Protein AF-F0Y4H2-F1 (afdb_monomer)

Structure (mmCIF, N/CA/C/O backbone):
data_AF-F0Y4H2-F1
#
_entry.id   AF-F0Y4H2-F1
#
loop_
_atom_site.group_PDB
_atom_site.id
_atom_site.type_symbol
_atom_site.label_atom_id
_atom_site.label_alt_id
_atom_site.label_comp_id
_atom_site.label_asym_id
_atom_site.label_entity_id
_atom_site.label_seq_id
_atom_site.pdbx_PDB_ins_code
_atom_site.Cartn_x
_atom_site.Cartn_y
_atom_site.Cartn_z
_atom_site.occupancy
_atom_site.B_iso_or_equiv
_atom_site.auth_seq_id
_atom_site.auth_comp_id
_atom_site.auth_asym_id
_atom_site.auth_atom_id
_atom_site.pdbx_PDB_model_num
ATOM 1 N N . ALA A 1 1 ? 3.064 -19.480 -5.820 1.00 56.97 1 ALA A N 1
ATOM 2 C CA . ALA A 1 1 ? 4.365 -19.571 -5.130 1.00 56.97 1 ALA A CA 1
ATOM 3 C C . ALA A 1 1 ? 5.073 -18.234 -5.306 1.00 56.97 1 ALA A C 1
ATOM 5 O O . ALA A 1 1 ? 4.870 -17.625 -6.348 1.00 56.97 1 ALA A O 1
ATOM 6 N N . TYR A 1 2 ? 5.813 -17.760 -4.302 1.00 71.56 2 TYR A N 1
ATOM 7 C CA . TYR A 1 2 ? 6.642 -16.555 -4.424 1.00 71.56 2 TYR A CA 1
ATOM 8 C C . TYR A 1 2 ? 7.847 -16.846 -5.327 1.00 71.56 2 TYR A C 1
ATOM 10 O O . TYR A 1 2 ? 8.464 -17.902 -5.181 1.00 71.56 2 TYR A O 1
ATOM 18 N N . GLU A 1 3 ? 8.166 -15.926 -6.237 1.00 74.25 3 GLU A N 1
ATOM 19 C CA . GLU A 1 3 ? 9.307 -16.035 -7.147 1.00 74.25 3 GLU A CA 1
ATOM 20 C C . GLU A 1 3 ? 10.238 -14.828 -6.947 1.00 74.25 3 GLU A C 1
ATOM 22 O O . GLU A 1 3 ? 9.837 -13.694 -7.228 1.00 74.25 3 GLU A O 1
ATOM 27 N N . PRO A 1 4 ? 11.461 -15.029 -6.419 1.00 70.12 4 PRO A N 1
ATOM 28 C CA . PRO A 1 4 ? 12.448 -13.958 -6.366 1.00 70.12 4 PRO A CA 1
ATOM 29 C C . PRO A 1 4 ? 12.821 -13.516 -7.791 1.00 70.12 4 PRO A C 1
ATOM 31 O O . PRO A 1 4 ? 12.775 -14.322 -8.716 1.00 70.12 4 PRO A O 1
ATOM 34 N N . CYS A 1 5 ? 13.200 -12.244 -7.958 1.00 81.19 5 CYS A N 1
ATOM 35 C CA . CYS A 1 5 ? 13.552 -11.638 -9.255 1.00 81.19 5 CYS A CA 1
ATOM 36 C C . CYS A 1 5 ? 12.379 -11.479 -10.244 1.00 81.19 5 CYS A C 1
ATOM 38 O O . CYS A 1 5 ? 12.596 -11.306 -11.440 1.00 81.19 5 CYS A O 1
ATOM 40 N N . ALA A 1 6 ? 11.129 -11.464 -9.763 1.00 81.56 6 ALA A N 1
ATOM 41 C CA . ALA A 1 6 ? 9.957 -11.232 -10.613 1.00 81.56 6 ALA A CA 1
ATOM 42 C C . ALA A 1 6 ? 10.024 -9.919 -11.430 1.00 81.56 6 ALA A C 1
ATOM 44 O O . ALA A 1 6 ? 9.460 -9.830 -12.525 1.00 81.56 6 ALA A O 1
ATOM 45 N N . SER A 1 7 ? 10.742 -8.917 -10.918 1.00 85.12 7 SER A N 1
ATOM 46 C CA . SER A 1 7 ? 11.012 -7.648 -11.594 1.00 85.12 7 SER A CA 1
ATOM 47 C C . SER A 1 7 ? 11.779 -7.813 -12.910 1.00 85.12 7 SER A C 1
ATOM 49 O O . SER A 1 7 ? 11.505 -7.075 -13.859 1.00 85.12 7 SER A O 1
ATOM 51 N N . ASP A 1 8 ? 12.655 -8.817 -13.030 1.00 90.44 8 ASP A N 1
ATOM 52 C CA . ASP A 1 8 ? 13.422 -9.079 -14.254 1.00 90.44 8 ASP A CA 1
ATOM 53 C C . ASP A 1 8 ? 12.500 -9.496 -15.407 1.00 90.44 8 ASP A C 1
ATOM 55 O O . ASP A 1 8 ? 12.653 -9.030 -16.540 1.00 90.44 8 ASP A O 1
ATOM 59 N N . TYR A 1 9 ? 11.485 -10.321 -15.123 1.00 92.25 9 TYR A N 1
ATOM 60 C CA . TYR A 1 9 ? 10.484 -10.701 -16.123 1.00 92.25 9 TYR A CA 1
ATOM 61 C C . TYR A 1 9 ? 9.635 -9.503 -16.550 1.00 92.25 9 TYR A C 1
ATOM 63 O O . TYR A 1 9 ? 9.366 -9.335 -17.743 1.00 92.25 9 TYR A O 1
ATOM 71 N N . GLY A 1 10 ? 9.244 -8.648 -15.596 1.00 91.88 10 GLY A N 1
ATOM 72 C CA . GLY A 1 10 ? 8.534 -7.400 -15.879 1.00 91.88 10 GLY A CA 1
ATOM 73 C C . GLY A 1 10 ? 9.348 -6.479 -16.789 1.00 91.88 10 GLY A C 1
ATOM 74 O O . GLY A 1 10 ? 8.835 -5.994 -17.799 1.00 91.88 10 GLY A O 1
ATOM 75 N N . ALA A 1 11 ? 10.640 -6.321 -16.490 1.00 93.88 11 ALA A N 1
ATOM 76 C CA . ALA A 1 11 ? 11.566 -5.522 -17.282 1.00 93.88 11 ALA A CA 1
ATOM 77 C C . ALA A 1 11 ? 11.753 -6.060 -18.698 1.00 93.88 11 ALA A C 1
ATOM 79 O O . ALA A 1 11 ? 11.693 -5.290 -19.660 1.00 93.88 11 ALA A O 1
ATOM 80 N N . ALA A 1 12 ? 11.954 -7.370 -18.839 1.00 95.19 12 ALA A N 1
ATOM 81 C CA . ALA A 1 12 ? 12.103 -8.008 -20.139 1.00 95.19 12 ALA A CA 1
ATOM 82 C C . ALA A 1 12 ? 10.834 -7.845 -20.990 1.00 95.19 12 ALA A C 1
ATOM 84 O O . ALA A 1 12 ? 10.918 -7.443 -22.151 1.00 95.19 12 ALA A O 1
ATOM 85 N N . TYR A 1 13 ? 9.657 -8.089 -20.405 1.00 96.06 13 TYR A N 1
ATOM 86 C CA . TYR A 1 13 ? 8.376 -7.985 -21.103 1.00 96.06 13 TYR A CA 1
ATOM 87 C C . TYR A 1 13 ? 8.073 -6.550 -21.548 1.00 96.06 13 TYR A C 1
ATOM 89 O O . TYR A 1 13 ? 7.729 -6.316 -22.705 1.00 96.06 13 TYR A O 1
ATOM 97 N N . LEU A 1 14 ? 8.239 -5.569 -20.657 1.00 96.38 14 LEU A N 1
ATOM 98 C CA . LEU A 1 14 ? 7.922 -4.167 -20.950 1.00 96.38 14 LEU A CA 1
ATOM 99 C C . LEU A 1 14 ? 8.929 -3.503 -21.899 1.00 96.38 14 LEU A C 1
ATOM 101 O O . LEU A 1 14 ? 8.606 -2.483 -22.508 1.00 96.38 14 LEU A O 1
ATOM 105 N N . ASN A 1 15 ? 10.117 -4.089 -22.079 1.00 96.38 15 ASN A N 1
ATOM 106 C CA . ASN A 1 15 ? 11.087 -3.646 -23.078 1.00 96.38 15 ASN A CA 1
ATOM 107 C C . ASN A 1 15 ? 10.961 -4.356 -24.440 1.00 96.38 15 ASN A C 1
ATOM 109 O O . ASN A 1 15 ? 11.609 -3.915 -25.395 1.00 96.38 15 ASN A O 1
ATOM 113 N N . ASP A 1 16 ? 10.113 -5.385 -24.581 1.00 96.69 16 ASP A N 1
ATOM 114 C CA . ASP A 1 16 ? 9.857 -6.034 -25.873 1.00 96.69 16 ASP A CA 1
ATOM 115 C C . ASP A 1 16 ? 9.263 -5.017 -26.879 1.00 96.69 16 ASP A C 1
ATOM 117 O O . ASP A 1 16 ? 8.252 -4.367 -26.582 1.00 96.69 16 ASP A O 1
ATOM 121 N N . PRO A 1 17 ? 9.839 -4.858 -28.089 1.00 96.25 17 PRO A N 1
ATOM 122 C CA . PRO A 1 17 ? 9.351 -3.900 -29.082 1.00 96.25 17 PRO A CA 1
ATOM 123 C C . PRO A 1 17 ? 7.877 -4.075 -29.469 1.00 96.25 17 PRO A C 1
ATOM 125 O O . PRO A 1 17 ? 7.193 -3.086 -29.735 1.00 96.25 17 PRO A O 1
ATOM 128 N N . LYS A 1 18 ? 7.368 -5.313 -29.497 1.00 96.81 18 LYS A N 1
ATOM 129 C CA . LYS A 1 18 ? 5.962 -5.612 -29.800 1.00 96.81 18 LYS A CA 1
ATOM 130 C C . LYS A 1 18 ? 5.057 -5.174 -28.660 1.00 96.81 18 LYS A C 1
ATOM 132 O O . LYS A 1 18 ? 4.015 -4.580 -28.926 1.00 96.81 18 LYS A O 1
ATOM 137 N N . VAL A 1 19 ? 5.459 -5.428 -27.413 1.00 97.19 19 VAL A N 1
ATOM 138 C CA . VAL A 1 19 ? 4.715 -4.972 -26.230 1.00 97.19 19 VAL A CA 1
ATOM 139 C C . VAL A 1 19 ? 4.676 -3.450 -26.217 1.00 97.19 19 VAL A C 1
ATOM 141 O O . VAL A 1 19 ? 3.596 -2.872 -26.155 1.00 97.19 19 VAL A O 1
ATOM 144 N N . ARG A 1 20 ? 5.826 -2.793 -26.398 1.00 96.94 20 ARG A N 1
ATOM 145 C CA . ARG A 1 20 ? 5.930 -1.327 -26.452 1.00 96.94 20 ARG A CA 1
ATOM 146 C C . ARG A 1 20 ? 5.056 -0.713 -27.540 1.00 96.94 20 ARG A C 1
ATOM 148 O O . ARG A 1 20 ? 4.358 0.260 -27.271 1.00 96.94 20 ARG A O 1
ATOM 155 N N . ALA A 1 21 ? 5.046 -1.297 -28.738 1.00 96.38 21 ALA A N 1
ATOM 156 C CA . ALA A 1 21 ? 4.164 -0.858 -29.815 1.00 96.38 21 ALA A CA 1
ATOM 157 C C . ALA A 1 21 ? 2.677 -1.030 -29.452 1.00 96.38 21 ALA A C 1
ATOM 159 O O . ALA A 1 21 ? 1.877 -0.131 -29.718 1.00 96.38 21 ALA A O 1
ATOM 160 N N . ALA A 1 22 ? 2.314 -2.146 -28.809 1.00 97.75 22 ALA A N 1
ATOM 161 C CA . ALA A 1 22 ? 0.942 -2.443 -28.400 1.00 97.75 22 ALA A CA 1
ATOM 162 C C . ALA A 1 22 ? 0.409 -1.489 -27.318 1.00 97.75 22 ALA A C 1
ATOM 164 O O . ALA A 1 22 ? -0.776 -1.173 -27.334 1.00 97.75 22 ALA A O 1
ATOM 165 N N . ILE A 1 23 ? 1.272 -1.000 -26.419 1.00 97.25 23 ILE A N 1
ATOM 166 C CA . ILE A 1 23 ? 0.921 0.011 -25.402 1.00 97.25 23 ILE A CA 1
ATOM 167 C C . ILE A 1 23 ? 1.307 1.443 -25.810 1.00 97.25 23 ILE A C 1
ATOM 169 O O . ILE A 1 23 ? 1.317 2.346 -24.977 1.00 97.25 23 ILE A O 1
ATOM 173 N N . HIS A 1 24 ? 1.620 1.658 -27.093 1.00 97.12 24 HIS A N 1
ATOM 174 C CA . HIS A 1 24 ? 1.892 2.968 -27.697 1.00 97.12 24 HIS A CA 1
ATOM 175 C C . HIS A 1 24 ? 3.063 3.749 -27.065 1.00 97.12 24 HIS A C 1
ATOM 177 O O . HIS A 1 24 ? 3.076 4.981 -27.058 1.00 97.12 24 HIS A O 1
ATOM 183 N N . VAL A 1 25 ? 4.075 3.041 -26.558 1.00 97.25 25 VAL A N 1
ATOM 184 C CA . VAL A 1 25 ? 5.293 3.639 -25.996 1.00 97.25 25 VAL A CA 1
ATOM 185 C C . VAL A 1 25 ? 6.279 3.985 -27.114 1.00 97.25 25 VAL A C 1
ATOM 187 O O . VAL A 1 25 ? 6.555 3.176 -27.999 1.00 97.25 25 VAL A O 1
ATOM 190 N N . SER A 1 26 ? 6.858 5.188 -27.046 1.00 94.12 26 SER A N 1
ATOM 191 C CA . SER A 1 26 ? 7.899 5.652 -27.975 1.00 94.12 26 SER A CA 1
ATOM 192 C C . SER A 1 26 ? 9.071 4.673 -28.064 1.00 94.12 26 SER A C 1
ATOM 194 O O . SER A 1 26 ? 9.530 4.161 -27.041 1.00 94.12 26 SER A O 1
ATOM 196 N N . SER A 1 27 ? 9.624 4.475 -29.267 1.00 89.75 27 SER A N 1
ATOM 197 C CA . SER A 1 27 ? 10.807 3.632 -29.511 1.00 89.75 27 SER A CA 1
ATOM 198 C C . SER A 1 27 ? 12.071 4.116 -28.786 1.00 89.75 27 SER A C 1
ATOM 200 O O . SER A 1 27 ? 12.984 3.325 -28.561 1.00 89.75 27 SER A O 1
ATOM 202 N N . ASN A 1 28 ? 12.105 5.377 -28.348 1.00 92.75 28 ASN A N 1
ATOM 203 C CA . ASN A 1 28 ? 13.265 5.977 -27.680 1.00 92.75 28 ASN A CA 1
ATOM 204 C C . ASN A 1 28 ? 13.231 5.860 -26.146 1.00 92.75 28 ASN A C 1
ATOM 206 O O . ASN A 1 28 ? 14.150 6.333 -25.485 1.00 92.75 28 ASN A O 1
ATOM 210 N N . ALA A 1 29 ? 12.180 5.273 -25.570 1.00 92.56 29 ALA A N 1
ATOM 211 C CA . ALA A 1 29 ? 12.085 5.043 -24.131 1.00 92.56 29 ALA A CA 1
ATOM 212 C C . ALA A 1 29 ? 12.672 3.677 -23.741 1.00 92.56 29 ALA A C 1
ATOM 214 O O . ALA A 1 29 ? 12.476 2.694 -24.448 1.00 92.56 29 ALA A O 1
ATOM 215 N N . THR A 1 30 ? 13.330 3.592 -22.591 1.00 93.75 30 THR A N 1
ATOM 216 C CA . THR A 1 30 ? 13.704 2.312 -21.976 1.00 93.75 30 THR A CA 1
ATOM 217 C C . THR A 1 30 ? 12.948 2.194 -20.668 1.00 93.75 30 THR A C 1
ATOM 219 O O . THR A 1 30 ? 12.938 3.140 -19.881 1.00 93.75 30 THR A O 1
ATOM 222 N N . TRP A 1 31 ? 12.285 1.062 -20.454 1.00 95.19 31 TRP A N 1
ATOM 223 C CA . TRP A 1 31 ? 11.560 0.821 -19.216 1.00 95.19 31 TRP A CA 1
ATOM 224 C C . TRP A 1 31 ? 12.509 0.292 -18.138 1.00 95.19 31 TRP A C 1
ATOM 226 O O . TRP A 1 31 ? 13.326 -0.592 -18.405 1.00 95.19 31 TRP A O 1
ATOM 236 N N . GLY A 1 32 ? 12.361 0.811 -16.922 1.00 93.38 32 GLY A N 1
ATOM 237 C CA . GLY A 1 32 ? 12.933 0.272 -15.692 1.00 93.38 32 GLY A CA 1
ATOM 238 C C . GLY A 1 32 ? 11.906 0.405 -14.568 1.00 93.38 32 GLY A C 1
ATOM 239 O O . GLY A 1 32 ? 11.056 1.294 -14.623 1.00 93.38 32 GLY A O 1
ATOM 240 N N . GLU A 1 33 ? 11.973 -0.480 -13.573 1.00 91.75 33 GLU A N 1
ATOM 241 C CA . GLU A 1 33 ? 11.020 -0.497 -12.452 1.00 91.75 33 GLU A CA 1
ATOM 242 C C . GLU A 1 33 ? 11.117 0.777 -11.602 1.00 91.75 33 GLU A C 1
ATOM 244 O O . GLU A 1 33 ? 10.105 1.384 -11.259 1.00 91.75 33 GLU A O 1
ATOM 249 N N . CYS A 1 34 ? 12.349 1.224 -11.349 1.00 93.75 34 CYS A N 1
ATOM 250 C CA . CYS A 1 34 ? 12.678 2.442 -10.617 1.00 93.75 34 CYS A CA 1
ATOM 251 C C . CYS A 1 34 ? 13.699 3.280 -11.403 1.00 93.75 34 CYS A C 1
ATOM 253 O O . CYS A 1 34 ? 14.431 2.764 -12.248 1.00 93.75 34 CYS A O 1
ATOM 255 N N . SER A 1 35 ? 13.765 4.584 -11.114 1.00 95.19 35 SER A N 1
ATOM 256 C CA . SER A 1 35 ? 14.752 5.500 -11.699 1.00 95.19 35 SER A CA 1
ATOM 257 C C . SER A 1 35 ? 15.661 6.081 -10.621 1.00 95.19 35 SER A C 1
ATOM 259 O O . SER A 1 35 ? 15.266 6.985 -9.881 1.00 95.19 35 SER A O 1
ATOM 261 N N . ASP A 1 36 ? 16.906 5.607 -10.576 1.00 94.62 36 ASP A N 1
ATOM 262 C CA . ASP A 1 36 ? 17.914 6.091 -9.624 1.00 94.62 36 ASP A CA 1
ATOM 263 C C . ASP A 1 36 ? 18.217 7.577 -9.818 1.00 94.62 36 ASP A C 1
ATOM 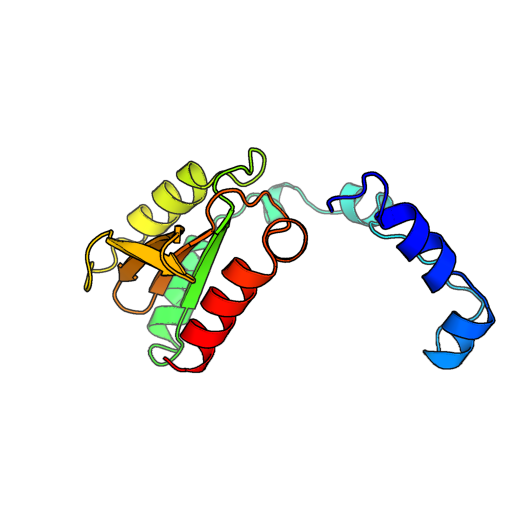265 O O . ASP A 1 36 ? 18.427 8.303 -8.851 1.00 94.62 36 ASP A O 1
ATOM 269 N N . ALA A 1 37 ? 18.180 8.062 -11.064 1.00 96.06 37 ALA A N 1
ATOM 270 C CA . ALA A 1 37 ? 18.383 9.475 -11.369 1.00 96.06 37 ALA A CA 1
ATOM 271 C C . ALA A 1 37 ? 17.285 10.354 -10.751 1.00 96.06 37 ALA A C 1
ATOM 273 O O . ALA A 1 37 ? 17.581 11.418 -10.209 1.00 96.06 37 ALA A O 1
ATOM 274 N N . VAL A 1 38 ? 16.026 9.901 -10.796 1.00 96.06 38 VAL A N 1
ATOM 275 C CA . VAL A 1 38 ? 14.909 10.602 -10.144 1.00 96.06 38 VAL A CA 1
ATOM 276 C C . VAL A 1 38 ? 15.063 10.535 -8.627 1.00 96.06 38 VAL A C 1
ATOM 278 O O . VAL A 1 38 ? 14.941 11.564 -7.968 1.00 96.06 38 VAL A O 1
ATOM 281 N N . SER A 1 39 ? 15.393 9.361 -8.077 1.00 94.38 39 SER A N 1
ATOM 282 C CA . SER A 1 39 ? 15.604 9.196 -6.634 1.00 94.38 39 SER A CA 1
ATOM 283 C C . SER A 1 39 ? 16.735 10.086 -6.109 1.00 94.38 39 SER A C 1
ATOM 285 O O . SER A 1 39 ? 16.586 10.708 -5.062 1.00 94.38 39 SER A O 1
ATOM 287 N N . ALA A 1 40 ? 17.852 10.177 -6.833 1.00 95.38 40 ALA A N 1
ATOM 288 C CA . ALA A 1 40 ? 19.003 10.994 -6.456 1.00 95.38 40 ALA A CA 1
ATOM 289 C C . ALA A 1 40 ? 18.740 12.501 -6.600 1.00 95.38 40 ALA A C 1
ATOM 291 O O . ALA A 1 40 ? 19.343 13.303 -5.888 1.00 95.38 40 ALA A O 1
ATOM 292 N N . ALA A 1 41 ? 17.848 12.894 -7.513 1.00 96.94 41 ALA A N 1
ATOM 293 C CA . ALA A 1 41 ? 17.458 14.286 -7.703 1.00 96.94 41 ALA A CA 1
ATOM 294 C C . ALA A 1 41 ? 16.386 14.759 -6.704 1.00 96.94 41 ALA A C 1
ATOM 296 O O . ALA A 1 41 ? 16.173 15.967 -6.571 1.00 96.94 41 ALA A O 1
ATOM 297 N N . TYR A 1 42 ? 15.694 13.843 -6.016 1.00 96.25 42 TYR A N 1
ATOM 298 C CA . TYR A 1 42 ? 14.609 14.197 -5.105 1.00 96.25 42 TYR A CA 1
ATOM 299 C C . TYR A 1 42 ? 15.137 14.840 -3.815 1.00 96.25 42 TYR A C 1
ATOM 301 O O . TYR A 1 42 ? 16.081 14.358 -3.188 1.00 96.25 42 TYR A O 1
ATOM 309 N N . ASN A 1 43 ? 14.503 15.930 -3.374 1.00 96.56 43 ASN A N 1
ATOM 310 C CA . ASN A 1 43 ? 14.902 16.609 -2.146 1.00 96.56 43 ASN A CA 1
ATOM 311 C C . ASN A 1 43 ? 14.422 15.830 -0.913 1.00 96.56 43 ASN A C 1
ATOM 313 O O . ASN A 1 43 ? 13.232 15.808 -0.594 1.00 96.56 43 ASN A O 1
ATOM 317 N N . PHE A 1 44 ? 15.365 15.253 -0.170 1.00 92.12 44 PHE A N 1
ATOM 318 C CA . PHE A 1 44 ? 15.059 14.488 1.036 1.00 92.12 44 PHE A CA 1
ATOM 319 C C . PHE A 1 44 ? 14.349 15.310 2.126 1.00 92.12 44 PHE A C 1
ATOM 321 O O . PHE A 1 44 ? 13.533 14.770 2.866 1.00 92.12 44 PHE A O 1
ATOM 328 N N . THR A 1 45 ? 14.595 16.622 2.218 1.00 94.81 45 THR A N 1
ATOM 329 C CA . THR A 1 45 ? 13.884 17.488 3.174 1.00 94.81 45 THR A CA 1
ATOM 330 C C . THR A 1 45 ? 12.391 17.572 2.871 1.00 94.81 45 THR A C 1
ATOM 332 O O . THR A 1 45 ? 11.601 17.739 3.795 1.00 94.81 45 THR A O 1
ATOM 335 N N . ASP A 1 46 ? 11.996 17.456 1.602 1.00 93.38 46 ASP A N 1
ATOM 336 C CA . ASP A 1 46 ? 10.585 17.384 1.228 1.00 93.38 46 ASP A CA 1
ATOM 337 C C . ASP A 1 46 ? 10.005 15.997 1.535 1.00 93.38 46 ASP A C 1
ATOM 339 O O . ASP A 1 46 ? 8.959 15.899 2.169 1.00 93.38 46 ASP A O 1
ATOM 343 N N . ALA A 1 47 ? 10.739 14.927 1.203 1.00 89.31 47 ALA A N 1
ATOM 344 C CA . ALA A 1 47 ? 10.337 13.548 1.503 1.00 89.31 47 ALA A CA 1
ATOM 345 C C . ALA A 1 47 ? 10.164 13.271 3.010 1.00 89.31 47 ALA A C 1
ATOM 347 O O . ALA A 1 47 ? 9.344 12.445 3.400 1.00 89.31 47 ALA A O 1
ATOM 348 N N . ALA A 1 48 ? 10.921 13.965 3.862 1.00 92.00 48 ALA A N 1
ATOM 349 C CA . ALA A 1 48 ? 10.857 13.821 5.314 1.00 92.00 48 ALA A CA 1
ATOM 350 C C . ALA A 1 48 ? 9.707 14.609 5.973 1.00 92.00 48 ALA A C 1
ATOM 352 O O . ALA A 1 48 ? 9.567 14.573 7.200 1.00 92.00 48 ALA A O 1
ATOM 353 N N . ARG A 1 49 ? 8.898 15.357 5.208 1.00 95.12 49 ARG A N 1
ATOM 354 C CA . ARG A 1 49 ? 7.781 16.123 5.776 1.00 95.12 49 ARG A CA 1
ATOM 355 C C . ARG A 1 49 ? 6.676 15.185 6.272 1.00 95.12 49 ARG A C 1
ATOM 357 O O . ARG A 1 49 ? 6.326 14.227 5.586 1.00 95.12 49 ARG A O 1
ATOM 364 N N . PRO A 1 50 ? 6.085 15.459 7.447 1.00 93.12 50 PRO A N 1
ATOM 365 C CA . PRO A 1 50 ? 5.005 14.636 7.963 1.00 93.12 50 PRO A CA 1
ATOM 366 C C . PRO A 1 50 ? 3.742 14.820 7.120 1.00 93.12 50 PRO A C 1
ATOM 368 O O . PRO A 1 50 ? 3.376 15.939 6.768 1.00 93.12 50 PRO A O 1
ATOM 371 N N . MET A 1 51 ? 3.019 13.727 6.888 1.00 93.94 51 MET A N 1
ATOM 372 C CA . MET A 1 51 ? 1.724 13.775 6.202 1.00 93.94 51 MET A CA 1
ATOM 373 C C . MET A 1 51 ? 0.570 14.205 7.116 1.00 93.94 51 MET A C 1
ATOM 375 O O . MET A 1 51 ? -0.505 14.506 6.612 1.00 93.94 51 MET A O 1
ATOM 379 N N . MET A 1 52 ? 0.778 14.288 8.436 1.00 94.44 52 MET A N 1
ATOM 380 C CA . MET A 1 52 ? -0.260 14.665 9.414 1.00 94.44 52 MET A CA 1
ATOM 381 C C . MET A 1 52 ? -1.074 15.904 9.011 1.00 94.44 52 MET A C 1
ATOM 383 O O . MET A 1 52 ? -2.296 15.788 8.951 1.00 94.44 52 MET A O 1
ATOM 387 N N . PRO A 1 53 ? -0.453 17.038 8.616 1.00 95.12 53 PRO A N 1
ATOM 388 C CA . PRO A 1 53 ? -1.217 18.232 8.255 1.00 95.12 53 PRO A CA 1
ATOM 389 C C . PRO A 1 53 ? -2.103 18.033 7.016 1.00 95.12 53 PRO A C 1
ATOM 391 O O . PRO A 1 53 ? -3.144 18.669 6.889 1.00 95.12 53 PRO A O 1
ATOM 394 N N . VAL A 1 54 ? -1.710 17.139 6.102 1.00 95.38 54 VAL A N 1
ATOM 395 C CA . VAL A 1 54 ? -2.502 16.805 4.908 1.00 95.38 54 VAL A CA 1
ATOM 396 C C . VAL A 1 54 ? -3.731 15.985 5.294 1.00 95.38 54 VAL A C 1
ATOM 398 O O . VAL A 1 54 ? -4.813 16.217 4.763 1.00 95.38 54 VAL A O 1
ATOM 401 N N . TYR A 1 55 ? -3.591 15.050 6.237 1.00 96.00 55 TYR A N 1
ATOM 402 C CA . TYR A 1 55 ? -4.732 14.293 6.757 1.00 96.00 55 TYR A CA 1
ATOM 403 C C . TYR A 1 55 ? -5.721 15.224 7.469 1.00 96.00 55 TYR A C 1
ATOM 405 O O . TYR A 1 55 ? -6.917 15.144 7.193 1.00 96.00 55 TYR A O 1
ATOM 413 N N . ASP A 1 56 ? -5.234 16.165 8.285 1.00 94.50 56 ASP A N 1
ATOM 414 C CA . ASP A 1 56 ? -6.076 17.187 8.924 1.00 94.50 56 ASP A CA 1
ATOM 415 C C . ASP A 1 56 ? -6.849 18.021 7.889 1.00 94.50 56 ASP A C 1
ATOM 417 O O . ASP A 1 56 ? -8.050 18.262 8.045 1.00 94.50 56 ASP A O 1
ATOM 421 N N . GLU A 1 57 ? -6.196 18.411 6.789 1.00 96.31 57 GLU A N 1
ATOM 422 C CA . GLU A 1 57 ? -6.850 19.130 5.694 1.00 96.31 57 GLU A CA 1
ATOM 423 C C . GLU A 1 57 ? -7.934 18.283 5.008 1.00 96.31 57 GLU A C 1
ATOM 425 O O . GLU A 1 57 ? -9.034 18.784 4.752 1.00 96.31 57 GLU A O 1
ATOM 430 N N . ILE A 1 58 ? -7.660 17.002 4.733 1.00 96.06 58 ILE A N 1
ATOM 431 C CA . ILE A 1 58 ? -8.641 16.076 4.147 1.00 96.06 58 ILE A CA 1
ATOM 432 C C . ILE A 1 58 ? -9.871 15.979 5.049 1.00 96.06 58 ILE A C 1
ATOM 434 O O . ILE A 1 58 ? -10.996 16.097 4.564 1.00 96.06 58 ILE A O 1
ATOM 438 N N . TYR A 1 59 ? -9.677 15.827 6.358 1.00 95.19 59 TYR A N 1
ATOM 439 C CA . TYR A 1 59 ? -10.782 15.720 7.305 1.00 95.19 59 TYR A CA 1
ATOM 440 C C . TYR A 1 59 ? -11.596 17.012 7.407 1.00 95.19 59 TYR A C 1
ATOM 442 O O . TYR A 1 59 ? -12.824 16.957 7.453 1.00 95.19 59 TYR A O 1
ATOM 450 N N . ALA A 1 60 ? -10.938 18.173 7.373 1.00 95.88 60 ALA A N 1
ATOM 451 C CA . ALA A 1 60 ? -11.615 19.465 7.422 1.00 95.88 60 ALA A CA 1
ATOM 452 C C . ALA A 1 60 ? -12.407 19.774 6.140 1.00 95.88 60 ALA A C 1
ATOM 454 O O . ALA A 1 60 ? -13.494 20.350 6.200 1.00 95.88 60 ALA A O 1
ATOM 455 N N . ARG A 1 61 ? -11.865 19.425 4.966 1.00 97.75 61 ARG A N 1
ATOM 456 C CA . ARG A 1 61 ? -12.422 19.837 3.664 1.00 97.75 61 ARG A CA 1
ATOM 457 C C . ARG A 1 61 ? -13.302 18.782 3.008 1.00 97.75 61 ARG A C 1
ATOM 459 O O . ARG A 1 61 ? -14.171 19.128 2.209 1.00 97.75 61 ARG A O 1
ATOM 466 N N . ALA A 1 62 ? -13.077 17.512 3.316 1.00 96.06 62 ALA A N 1
ATOM 467 C CA . ALA A 1 62 ? -13.753 16.386 2.692 1.00 96.06 62 ALA A CA 1
ATOM 468 C C . ALA A 1 62 ? -14.119 15.301 3.726 1.00 96.06 62 ALA A C 1
ATOM 470 O O . ALA A 1 62 ? -13.740 14.141 3.562 1.00 96.06 62 ALA A O 1
ATOM 471 N N . PRO A 1 63 ? -14.923 15.633 4.758 1.00 93.44 63 PRO A N 1
ATOM 472 C CA . PRO A 1 63 ? -15.274 14.703 5.842 1.00 93.44 63 PRO A CA 1
ATOM 473 C C . PRO A 1 63 ? -16.068 13.467 5.382 1.00 93.44 63 PRO A C 1
ATOM 475 O O . PRO A 1 63 ? -16.254 12.527 6.145 1.00 93.44 63 PRO A O 1
ATOM 478 N N . HIS A 1 64 ? -16.554 13.462 4.138 1.00 93.00 64 HIS A N 1
ATOM 479 C CA . HIS A 1 64 ? -17.257 12.339 3.519 1.00 93.00 64 HIS A CA 1
ATOM 480 C C . HIS A 1 64 ? -16.314 11.299 2.890 1.00 93.00 64 HIS A C 1
ATOM 482 O O . HIS A 1 64 ? -16.774 10.225 2.498 1.00 93.00 64 HIS A O 1
ATOM 488 N N . LEU A 1 65 ? -15.019 11.607 2.742 1.00 94.94 65 LEU A N 1
ATOM 489 C CA . LEU A 1 65 ? -14.048 10.655 2.217 1.00 94.94 65 LEU A CA 1
ATOM 490 C C . LEU A 1 65 ? -13.722 9.595 3.263 1.00 94.94 65 LEU A C 1
ATOM 492 O O . LEU A 1 65 ? -13.499 9.889 4.435 1.00 94.94 65 LEU A O 1
ATOM 496 N N . LYS A 1 66 ? -13.657 8.349 2.801 1.00 93.81 66 LYS A N 1
ATOM 497 C CA . LYS A 1 66 ? -13.234 7.206 3.605 1.00 93.81 66 LYS A CA 1
ATOM 498 C C . LYS A 1 66 ? -11.755 6.980 3.357 1.00 93.81 66 LYS A C 1
ATOM 500 O O . LYS A 1 66 ? -11.342 6.843 2.206 1.00 93.81 66 LYS A O 1
ATOM 505 N N . VAL A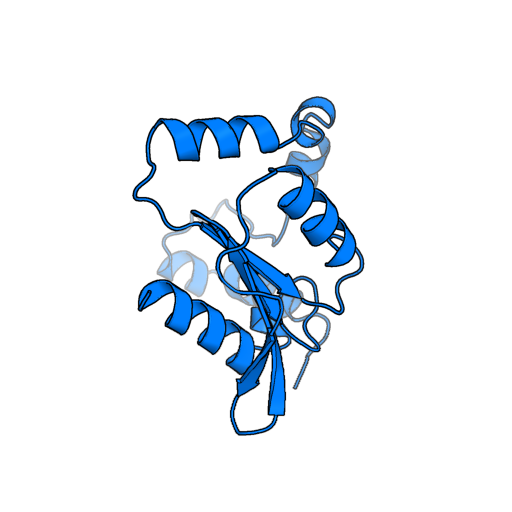 1 67 ? -10.973 6.923 4.428 1.00 96.94 67 VAL A N 1
ATOM 506 C CA . VAL A 1 67 ? -9.539 6.652 4.351 1.00 96.94 67 VAL A CA 1
ATOM 507 C C . VAL A 1 67 ? -9.271 5.221 4.796 1.00 96.94 67 VAL A C 1
ATOM 509 O O . VAL A 1 67 ? -9.673 4.819 5.886 1.00 96.94 67 VAL A O 1
ATOM 512 N N . LEU A 1 68 ? -8.576 4.457 3.957 1.00 98.06 68 LEU A N 1
ATOM 513 C CA . LEU A 1 68 ? -8.005 3.167 4.321 1.00 98.06 68 LEU A CA 1
ATOM 514 C C . LEU A 1 68 ? -6.491 3.315 4.410 1.00 98.06 68 LEU A C 1
ATOM 516 O O . LEU A 1 68 ? -5.848 3.732 3.448 1.00 98.06 68 LEU A O 1
ATOM 520 N N . VAL A 1 69 ? -5.930 2.898 5.537 1.00 98.25 69 VAL A N 1
ATOM 521 C CA . VAL A 1 69 ? -4.507 2.590 5.654 1.00 98.25 69 VAL A CA 1
ATOM 522 C C . VAL A 1 69 ? -4.392 1.083 5.833 1.00 98.25 69 VAL A C 1
ATOM 524 O O . VAL A 1 69 ? -5.091 0.513 6.665 1.00 98.25 69 VAL A O 1
ATOM 527 N N . TYR A 1 70 ? -3.516 0.425 5.079 1.00 98.38 70 TYR A N 1
ATOM 528 C CA . TYR A 1 70 ? -3.216 -0.986 5.303 1.00 98.38 70 TYR A CA 1
ATOM 529 C C . TYR A 1 70 ? -1.710 -1.230 5.378 1.00 98.38 70 TYR A C 1
ATOM 531 O O . TYR A 1 70 ? -0.925 -0.468 4.814 1.00 98.38 70 TYR A O 1
ATOM 539 N N . SER A 1 71 ? -1.304 -2.270 6.103 1.00 98.62 71 SER A N 1
ATOM 540 C CA . SER A 1 71 ? 0.106 -2.621 6.300 1.00 98.62 71 SER A CA 1
ATOM 541 C C . SER A 1 71 ? 0.287 -4.137 6.309 1.00 98.62 71 SER A C 1
ATOM 543 O O . SER A 1 71 ? -0.440 -4.848 7.000 1.00 98.62 71 SER A O 1
ATOM 545 N N . GLY A 1 72 ? 1.253 -4.635 5.537 1.00 98.50 72 GLY A N 1
ATOM 546 C CA . GLY A 1 72 ? 1.724 -6.009 5.679 1.00 98.50 72 GLY A CA 1
ATOM 547 C C . GLY A 1 72 ? 2.553 -6.138 6.952 1.00 98.50 72 GLY A C 1
ATOM 548 O O . GLY A 1 72 ? 3.477 -5.350 7.156 1.00 98.50 72 GLY A O 1
ATOM 549 N N . ASP A 1 73 ? 2.205 -7.090 7.818 1.00 97.69 73 ASP A N 1
ATOM 550 C CA . ASP A 1 73 ? 2.816 -7.215 9.149 1.00 97.69 73 ASP A CA 1
ATOM 551 C C . ASP A 1 73 ? 4.220 -7.840 9.164 1.00 97.69 73 ASP A C 1
ATOM 553 O O . ASP A 1 73 ? 4.892 -7.778 10.193 1.00 97.69 73 ASP A O 1
ATOM 557 N N . ASP A 1 74 ? 4.704 -8.310 8.010 1.00 97.25 74 ASP A N 1
ATOM 558 C CA . ASP A 1 74 ? 6.065 -8.815 7.792 1.00 97.25 74 ASP A CA 1
ATOM 559 C C . ASP A 1 74 ? 6.957 -7.823 6.998 1.00 97.25 74 ASP A C 1
ATOM 561 O O . ASP A 1 74 ? 8.008 -8.199 6.473 1.00 97.25 74 ASP A O 1
ATOM 565 N N . ASP A 1 75 ? 6.573 -6.543 6.881 1.00 97.81 75 ASP A N 1
ATOM 566 C CA . ASP A 1 75 ? 7.431 -5.488 6.312 1.00 97.81 75 ASP A CA 1
ATOM 567 C C . ASP A 1 75 ? 8.343 -4.842 7.371 1.00 97.81 75 ASP A C 1
ATOM 569 O O . ASP A 1 75 ? 7.891 -4.416 8.434 1.00 97.81 75 ASP A O 1
ATOM 573 N N . SER A 1 76 ? 9.633 -4.697 7.060 1.00 96.12 76 SER A N 1
ATOM 574 C CA . SER A 1 76 ? 10.611 -4.013 7.914 1.00 96.12 76 SER A CA 1
ATOM 575 C C . SER A 1 76 ? 10.943 -2.585 7.468 1.00 96.12 76 SER A C 1
ATOM 577 O O . SER A 1 76 ? 11.467 -1.819 8.277 1.00 96.12 76 SER A O 1
ATOM 579 N N . ILE A 1 77 ? 10.630 -2.199 6.223 1.00 95.69 77 ILE A N 1
ATOM 580 C CA . ILE A 1 77 ? 10.925 -0.860 5.685 1.00 95.69 77 ILE A CA 1
ATOM 581 C C . ILE A 1 77 ? 9.857 0.133 6.151 1.00 95.69 77 ILE A C 1
ATOM 583 O O . ILE A 1 77 ? 10.175 1.149 6.771 1.00 95.69 77 ILE A O 1
ATOM 587 N N . CYS A 1 78 ? 8.584 -0.182 5.908 1.00 95.44 78 CYS A N 1
ATOM 588 C CA . CYS A 1 78 ? 7.430 0.587 6.368 1.00 95.44 78 CYS A CA 1
ATOM 589 C C . CYS A 1 78 ? 6.627 -0.235 7.382 1.00 95.44 78 CYS A C 1
ATOM 591 O O . CYS A 1 78 ? 5.435 -0.490 7.211 1.00 95.44 78 CYS A O 1
ATOM 593 N N . ALA A 1 79 ? 7.313 -0.655 8.447 1.00 97.44 79 ALA A N 1
ATOM 594 C CA . ALA A 1 79 ? 6.776 -1.585 9.428 1.00 97.44 79 ALA A CA 1
ATOM 595 C C . ALA A 1 79 ? 5.456 -1.120 10.058 1.00 97.44 79 ALA A C 1
ATOM 597 O O . ALA A 1 79 ? 5.294 0.050 10.425 1.00 97.44 79 ALA A O 1
ATOM 598 N N . THR A 1 80 ? 4.556 -2.077 10.300 1.00 97.81 80 THR A N 1
ATOM 599 C CA . THR A 1 80 ? 3.227 -1.871 10.902 1.00 97.81 80 THR A CA 1
ATOM 600 C C . THR A 1 80 ? 3.263 -1.038 12.178 1.00 97.81 80 THR A C 1
ATOM 602 O O . THR A 1 80 ? 2.413 -0.172 12.372 1.00 97.81 80 THR A O 1
ATOM 605 N N . MET A 1 81 ? 4.277 -1.227 13.027 1.00 97.12 81 MET A N 1
ATOM 606 C CA . MET A 1 81 ? 4.435 -0.444 14.257 1.00 97.12 81 MET A CA 1
ATOM 607 C C . MET A 1 81 ? 4.581 1.062 13.979 1.00 97.12 81 MET A C 1
ATOM 609 O O . MET A 1 81 ? 4.066 1.883 14.739 1.00 97.12 81 MET A O 1
ATOM 613 N N . GLY A 1 82 ? 5.284 1.439 12.907 1.00 96.69 82 GLY A N 1
ATOM 614 C CA . GLY A 1 82 ? 5.429 2.832 12.488 1.00 96.69 82 GLY A CA 1
ATOM 615 C C . GLY A 1 82 ? 4.089 3.421 12.057 1.00 96.69 82 GLY A C 1
ATOM 616 O O . GLY A 1 82 ? 3.699 4.480 12.551 1.00 96.69 82 GLY A O 1
ATOM 617 N N . SER A 1 83 ? 3.349 2.688 11.220 1.00 96.75 83 SER A N 1
ATOM 618 C CA . SER A 1 83 ? 1.997 3.065 10.798 1.00 96.75 83 SER A CA 1
ATOM 619 C C . SER A 1 83 ? 1.047 3.201 11.987 1.00 96.75 83 SER A C 1
ATOM 621 O O . SER A 1 83 ? 0.343 4.198 12.081 1.00 96.75 83 SER A O 1
ATOM 623 N N . GLN A 1 84 ? 1.073 2.269 12.943 1.00 96.75 84 GLN A N 1
ATOM 624 C CA . GLN A 1 84 ? 0.256 2.351 14.157 1.00 96.75 84 GLN A CA 1
ATOM 625 C C . GLN A 1 84 ? 0.595 3.596 14.984 1.00 96.75 84 GLN A C 1
ATOM 627 O O . GLN A 1 84 ? -0.297 4.363 15.333 1.00 96.75 84 GLN A O 1
ATOM 632 N N . LYS A 1 85 ? 1.879 3.866 15.257 1.00 96.31 85 LYS A N 1
ATOM 633 C CA . LYS A 1 85 ? 2.275 5.080 15.996 1.00 96.31 85 LYS A CA 1
ATOM 634 C C . LYS A 1 85 ? 1.776 6.351 15.314 1.00 96.31 85 LYS A C 1
ATOM 636 O O . LYS A 1 85 ? 1.267 7.247 15.984 1.00 96.31 85 LYS A O 1
ATOM 641 N N . TRP A 1 86 ? 1.907 6.412 13.993 1.00 95.94 86 TRP A N 1
ATOM 642 C CA . TRP A 1 86 ? 1.434 7.531 13.190 1.00 95.94 86 TRP A CA 1
ATOM 643 C C . TRP A 1 86 ? -0.094 7.686 13.260 1.00 95.94 86 TRP A C 1
ATOM 645 O O . TRP A 1 86 ? -0.576 8.761 13.610 1.00 95.94 86 TRP A O 1
ATOM 655 N N . ILE A 1 87 ? -0.858 6.618 13.025 1.00 97.00 87 ILE A N 1
ATOM 656 C CA . ILE A 1 87 ? -2.328 6.658 13.023 1.00 97.00 87 ILE A CA 1
ATOM 657 C C . ILE A 1 87 ? -2.872 7.067 14.394 1.00 97.00 87 ILE A C 1
ATOM 659 O O . ILE A 1 87 ? -3.718 7.953 14.474 1.00 97.00 87 ILE A O 1
ATOM 663 N N . TRP A 1 88 ? -2.350 6.498 15.485 1.00 95.19 88 TRP A N 1
ATOM 664 C CA . TRP A 1 88 ? -2.783 6.874 16.836 1.00 95.19 88 TRP A CA 1
ATOM 665 C C . TRP A 1 88 ? -2.439 8.326 17.179 1.00 95.19 88 TRP A C 1
ATOM 667 O O . TRP A 1 88 ? -3.164 8.966 17.939 1.00 95.19 88 TRP A O 1
ATOM 677 N N . SER A 1 89 ? -1.371 8.879 16.595 1.00 95.12 89 SER A N 1
ATOM 678 C CA . SER A 1 89 ? -1.016 10.289 16.784 1.00 95.12 89 SER A CA 1
ATOM 679 C C . SER A 1 89 ? -1.987 11.269 16.115 1.00 95.12 89 SER A C 1
ATOM 681 O O . SER A 1 89 ? -1.955 12.450 16.447 1.00 95.12 89 SER A O 1
ATOM 683 N N . LEU A 1 90 ? -2.880 10.799 15.228 1.00 94.69 90 LEU A N 1
ATOM 684 C CA . LEU A 1 90 ? -3.942 11.631 14.638 1.00 94.69 90 LEU A CA 1
ATOM 685 C C . LEU A 1 90 ? -5.028 11.996 15.662 1.00 94.69 90 LEU A C 1
ATOM 687 O O . LEU A 1 90 ? -5.834 12.881 15.395 1.00 94.69 90 LEU A O 1
ATOM 691 N N . GLY A 1 91 ? -5.091 11.302 16.806 1.00 94.25 91 GLY A N 1
ATOM 692 C CA . GLY A 1 91 ? -6.043 11.609 17.878 1.00 94.25 91 GLY A CA 1
ATOM 693 C C . GLY A 1 91 ? -7.516 11.416 17.499 1.00 94.25 91 GLY A C 1
ATOM 694 O O . GLY A 1 91 ? -8.385 12.005 18.138 1.00 94.25 91 GLY A O 1
ATOM 695 N N . ARG A 1 92 ? -7.807 10.621 16.460 1.00 94.94 92 ARG A N 1
ATOM 696 C CA . ARG A 1 92 ? -9.179 10.303 16.036 1.00 94.94 92 ARG A CA 1
ATOM 697 C C . ARG A 1 92 ? -9.841 9.342 17.021 1.00 94.94 92 ARG A C 1
ATOM 699 O O . ARG A 1 92 ? -9.179 8.478 17.594 1.00 94.94 92 ARG A O 1
ATOM 706 N N . GLU A 1 93 ? -11.153 9.480 17.187 1.00 96.75 93 GLU A N 1
ATOM 707 C CA . GLU A 1 93 ? -11.950 8.584 18.027 1.00 96.75 93 GLU A CA 1
ATOM 708 C C . GLU A 1 93 ? -11.926 7.155 17.470 1.00 96.75 93 GLU A C 1
ATOM 710 O O . GLU A 1 93 ? -12.102 6.961 16.267 1.00 96.75 93 GLU A O 1
ATOM 715 N N . VAL A 1 94 ? -11.713 6.165 18.342 1.00 98.06 94 VAL A N 1
ATOM 716 C CA . VAL A 1 94 ? -11.841 4.740 18.006 1.00 98.06 94 VAL A CA 1
ATOM 717 C C . VAL A 1 94 ? -13.321 4.374 18.057 1.00 98.06 94 VAL A C 1
ATOM 719 O O . VAL A 1 94 ? -13.945 4.487 19.108 1.00 98.06 94 VAL A O 1
ATOM 722 N N . LEU A 1 95 ? -13.867 3.934 16.927 1.00 97.75 95 LEU A N 1
ATOM 723 C CA . LEU A 1 95 ? -15.262 3.517 16.788 1.00 97.75 95 LEU A CA 1
ATOM 724 C C . LEU A 1 95 ? -15.425 2.008 16.986 1.00 97.75 95 LEU A C 1
ATOM 726 O O . LEU A 1 95 ? -16.353 1.584 17.664 1.00 97.75 95 LEU A O 1
ATOM 730 N N . ASP A 1 96 ? -14.501 1.221 16.428 1.00 97.75 96 ASP A N 1
ATOM 731 C CA . ASP A 1 96 ? -14.441 -0.229 16.609 1.00 97.75 96 ASP A CA 1
ATOM 732 C C . ASP A 1 96 ? -13.024 -0.611 17.042 1.00 97.75 96 ASP A C 1
ATOM 734 O O . ASP A 1 96 ? -12.048 -0.255 16.373 1.00 97.75 96 ASP A O 1
ATOM 738 N N . GLU A 1 97 ? -12.911 -1.319 18.169 1.00 97.19 97 GLU A N 1
ATOM 739 C CA . GLU A 1 97 ? -11.624 -1.744 18.724 1.00 97.19 97 GLU A CA 1
ATOM 740 C C . GLU A 1 97 ? -10.888 -2.744 17.820 1.00 97.19 97 GLU A C 1
ATOM 742 O O . GLU A 1 97 ? -11.463 -3.386 16.941 1.00 97.19 97 GLU A O 1
ATOM 747 N N . TRP A 1 98 ? -9.587 -2.891 18.077 1.00 97.31 98 TRP A N 1
ATOM 748 C CA . TRP A 1 98 ? -8.701 -3.806 17.365 1.00 97.31 98 TRP A CA 1
ATOM 749 C C . TRP A 1 98 ? -9.208 -5.253 17.408 1.00 97.31 98 TRP A C 1
ATOM 751 O O . TRP A 1 98 ? -9.170 -5.908 18.453 1.00 97.31 98 TRP A O 1
ATOM 761 N N . ALA A 1 99 ? -9.630 -5.773 16.258 1.00 98.00 99 ALA A N 1
ATOM 762 C CA . ALA A 1 99 ? -10.261 -7.081 16.146 1.00 98.00 99 ALA A CA 1
ATOM 763 C C . ALA A 1 99 ? -9.627 -7.930 15.034 1.00 98.00 99 ALA A C 1
ATOM 765 O O . ALA A 1 99 ? -9.200 -7.394 14.009 1.00 98.00 99 ALA A O 1
ATOM 766 N N . PRO A 1 100 ? -9.556 -9.263 15.203 1.00 98.00 100 PRO A N 1
ATOM 767 C CA . PRO A 1 100 ? -9.038 -10.143 14.166 1.00 98.00 100 PRO A CA 1
ATOM 768 C C . PRO A 1 100 ? -9.990 -10.191 12.967 1.00 98.00 100 PRO A C 1
ATOM 770 O O . PRO A 1 100 ? -11.207 -10.311 13.123 1.00 98.00 100 PRO A O 1
ATOM 773 N N . ARG A 1 101 ? -9.426 -10.195 11.759 1.00 96.56 101 ARG A N 1
ATOM 774 C CA . ARG A 1 101 ? -10.143 -10.527 10.526 1.00 96.56 101 ARG A CA 1
ATOM 775 C C . ARG A 1 101 ? -9.824 -11.944 10.097 1.00 96.56 101 ARG A C 1
ATOM 777 O O . ARG A 1 101 ? -8.661 -12.347 10.055 1.00 96.56 101 ARG A O 1
ATOM 784 N N . LEU A 1 102 ? -10.866 -12.686 9.736 1.00 97.88 102 LEU A N 1
ATOM 785 C CA . LEU A 1 102 ? -10.739 -14.037 9.209 1.00 97.88 102 LEU A CA 1
ATOM 786 C C . LEU A 1 102 ? -11.083 -14.066 7.721 1.00 97.88 102 LEU A C 1
ATOM 788 O O . LEU A 1 102 ? -12.060 -13.453 7.297 1.00 97.88 102 LEU A O 1
ATOM 792 N N . LEU A 1 103 ? -10.314 -14.834 6.956 1.00 97.56 103 LEU A N 1
ATOM 793 C CA . LEU A 1 103 ? -10.628 -15.214 5.581 1.00 97.56 103 LEU A CA 1
ATOM 794 C C . LEU A 1 103 ? -10.547 -16.737 5.497 1.00 97.56 103 LEU A C 1
ATOM 796 O O . LEU A 1 103 ? -9.535 -17.319 5.884 1.00 97.56 103 LEU A O 1
ATOM 800 N N . ASP A 1 104 ? -11.632 -17.377 5.062 1.00 96.19 104 ASP A N 1
ATOM 801 C CA . ASP A 1 104 ? -11.744 -18.840 4.962 1.00 96.19 104 ASP A CA 1
ATOM 802 C C . ASP A 1 104 ? -11.355 -19.580 6.261 1.00 96.19 104 ASP A C 1
ATOM 804 O O . ASP A 1 104 ? -10.692 -20.617 6.257 1.00 96.19 104 ASP A O 1
ATOM 808 N N . GLY A 1 105 ? -11.751 -19.017 7.409 1.00 97.19 105 GLY A N 1
ATOM 809 C CA . GLY A 1 105 ? -11.480 -19.580 8.737 1.00 97.19 105 GLY A CA 1
ATOM 810 C C . GLY A 1 105 ? -10.035 -19.423 9.229 1.00 97.19 105 GLY A C 1
ATOM 811 O O . GLY A 1 105 ? -9.701 -19.958 10.283 1.00 97.19 105 GLY A O 1
ATOM 812 N N . GLN A 1 106 ? -9.180 -18.698 8.503 1.00 97.94 106 GLN A N 1
ATOM 813 C CA . GLN A 1 106 ? -7.794 -18.409 8.880 1.00 97.94 106 GLN A CA 1
ATOM 814 C C . GLN A 1 106 ? -7.619 -16.935 9.241 1.00 97.94 106 GLN A C 1
ATOM 816 O O . GLN A 1 106 ? -8.274 -16.071 8.658 1.00 97.94 106 GLN A O 1
ATOM 821 N N . LEU A 1 107 ? -6.699 -16.637 10.163 1.00 98.19 107 LEU A N 1
ATOM 822 C CA . LEU A 1 107 ? -6.333 -15.257 10.484 1.00 98.19 107 LEU A CA 1
ATOM 823 C C . LEU A 1 107 ? -5.748 -14.575 9.240 1.00 98.19 107 LEU A C 1
ATOM 825 O O . LEU A 1 107 ? -4.721 -15.001 8.707 1.00 98.19 107 LEU A O 1
ATOM 829 N N . ALA A 1 108 ? -6.424 -13.527 8.778 1.00 98.19 108 ALA A N 1
ATOM 830 C CA . AL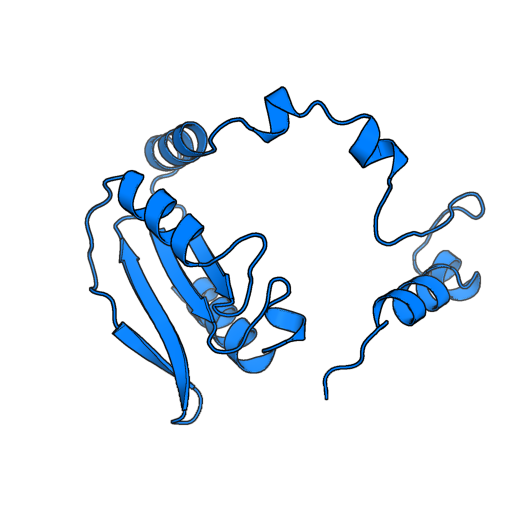A A 1 108 ? -6.036 -12.734 7.617 1.00 98.19 108 ALA A CA 1
ATOM 831 C C . ALA A 1 108 ? -5.356 -11.416 8.006 1.00 98.19 108 ALA A C 1
ATOM 833 O O . ALA A 1 108 ? -4.704 -10.808 7.161 1.00 98.19 108 ALA A O 1
ATOM 834 N N . GLY A 1 109 ? -5.486 -11.004 9.268 1.00 98.25 109 GLY A N 1
ATOM 835 C CA . GLY A 1 109 ? -4.973 -9.745 9.790 1.00 98.25 109 GLY A CA 1
ATOM 836 C C . GLY A 1 109 ? -5.848 -9.213 10.916 1.00 98.25 109 GLY A C 1
ATOM 837 O O . GLY A 1 109 ? -6.598 -9.969 11.540 1.00 98.25 109 GLY A O 1
ATOM 838 N N . TYR A 1 110 ? -5.764 -7.912 11.155 1.00 98.44 110 TYR A N 1
ATOM 839 C CA . TYR A 1 110 ? -6.530 -7.202 12.171 1.00 98.44 110 TYR A CA 1
ATOM 840 C C . TYR A 1 110 ? -7.060 -5.881 11.630 1.00 98.44 110 TYR A C 1
ATOM 842 O O . TYR A 1 110 ? -6.397 -5.241 10.822 1.00 98.44 110 TYR A O 1
ATOM 850 N N . THR A 1 111 ? -8.215 -5.459 12.132 1.00 98.31 111 THR A N 1
ATOM 851 C CA . THR A 1 111 ? -8.864 -4.200 11.770 1.00 98.31 111 THR A CA 1
ATOM 852 C C . THR A 1 111 ? -9.091 -3.344 13.007 1.00 98.31 111 THR A C 1
ATOM 854 O O . THR A 1 111 ? -9.350 -3.866 14.091 1.00 98.31 111 THR A O 1
ATOM 857 N N . VAL A 1 112 ? -9.003 -2.030 12.849 1.00 98.31 112 VAL A N 1
ATOM 858 C CA . VAL A 1 112 ? -9.477 -1.039 13.818 1.00 98.31 112 VAL A CA 1
ATOM 859 C C . VAL A 1 112 ? -10.108 0.106 13.042 1.00 98.31 112 VAL A C 1
ATOM 861 O O . VAL A 1 112 ? -9.574 0.562 12.023 1.00 98.31 112 VAL A O 1
ATOM 864 N N . LYS A 1 113 ? -11.257 0.576 13.522 1.00 98.00 113 LYS A N 1
ATOM 865 C CA . LYS A 1 113 ? -11.981 1.670 12.884 1.00 98.00 113 LYS A CA 1
ATOM 866 C C . LYS A 1 113 ? -11.896 2.910 13.746 1.00 98.00 113 LYS A C 1
ATOM 868 O O . LYS A 1 113 ? -12.264 2.893 14.915 1.00 98.00 113 LYS A O 1
ATOM 873 N N . PHE A 1 114 ? -11.460 3.993 13.131 1.00 97.25 114 PHE A N 1
ATOM 874 C CA . PHE A 1 114 ? -11.506 5.333 13.680 1.00 97.25 114 PHE A CA 1
ATOM 875 C C . PHE A 1 114 ? -12.591 6.144 12.970 1.00 97.25 114 PHE A C 1
ATOM 877 O O . PHE A 1 114 ? -13.063 5.789 11.883 1.00 97.25 114 PHE A O 1
ATOM 884 N N . GLU A 1 115 ? -12.962 7.280 13.542 1.00 95.12 115 GLU A N 1
ATOM 885 C CA . GLU A 1 115 ? -13.727 8.280 12.811 1.00 95.12 115 GLU A CA 1
ATOM 886 C C . GLU A 1 115 ? -12.953 8.691 11.539 1.00 95.12 115 GLU A C 1
ATOM 888 O O . GLU A 1 115 ? -11.814 9.149 11.604 1.00 95.12 115 GLU A O 1
ATOM 893 N N . GLY A 1 116 ? -13.548 8.482 10.359 1.00 94.19 116 GLY A N 1
ATOM 894 C CA . GLY A 1 116 ? -12.971 8.861 9.061 1.00 94.19 116 GLY A CA 1
ATOM 895 C C . GLY A 1 116 ? -11.794 8.014 8.547 1.00 94.19 116 GLY A C 1
ATOM 896 O O . GLY A 1 116 ? -11.345 8.254 7.425 1.00 94.19 116 GLY A O 1
ATOM 897 N N . LEU A 1 117 ? -11.307 7.022 9.303 1.00 97.06 117 LEU A N 1
ATOM 898 C CA . LEU A 1 117 ? -10.168 6.180 8.915 1.00 97.06 117 LEU A CA 1
ATOM 899 C C . LEU A 1 117 ? -10.357 4.730 9.368 1.00 97.06 117 LEU A C 1
ATOM 901 O O . LEU A 1 117 ? -10.742 4.467 10.498 1.00 97.06 117 LEU A O 1
ATOM 905 N N . THR A 1 118 ? -10.043 3.767 8.508 1.00 98.12 118 THR A N 1
ATOM 906 C CA . THR A 1 118 ? -9.916 2.348 8.877 1.00 98.12 118 THR A CA 1
ATOM 907 C C . THR A 1 118 ? -8.465 1.920 8.705 1.00 98.12 118 THR A C 1
ATOM 909 O O . THR A 1 118 ? -7.840 2.259 7.697 1.00 98.12 118 THR A O 1
ATOM 912 N N . PHE A 1 119 ? -7.929 1.198 9.688 1.00 98.44 119 PHE A N 1
ATOM 913 C CA . PHE A 1 119 ? -6.600 0.605 9.608 1.00 98.44 119 PHE A CA 1
ATOM 914 C C . PHE A 1 119 ? -6.693 -0.920 9.598 1.00 98.44 119 PHE A C 1
ATOM 916 O O . PHE A 1 119 ? -7.352 -1.503 10.455 1.00 98.44 119 PHE A O 1
ATOM 923 N N . GLU A 1 120 ? -6.024 -1.544 8.631 1.00 98.38 120 GLU A N 1
ATOM 924 C CA . GLU A 1 120 ? -6.038 -2.991 8.397 1.00 98.38 120 GLU A CA 1
ATOM 925 C C . GLU A 1 120 ? -4.604 -3.537 8.339 1.00 98.38 120 GLU A C 1
ATOM 927 O O . GLU A 1 120 ? -3.766 -3.029 7.590 1.00 98.38 120 GLU A O 1
ATOM 932 N N . THR A 1 121 ? -4.299 -4.604 9.073 1.00 98.62 121 THR A N 1
ATOM 933 C CA . THR A 1 121 ? -3.086 -5.391 8.814 1.00 98.62 121 THR A CA 1
ATOM 934 C C . THR A 1 121 ? -3.387 -6.545 7.879 1.00 98.62 121 THR A C 1
ATOM 936 O O . THR A 1 121 ? -4.497 -7.072 7.857 1.00 98.62 121 THR A O 1
ATOM 939 N N . ILE A 1 122 ? -2.389 -6.959 7.104 1.00 98.69 122 ILE A N 1
ATOM 940 C CA . ILE A 1 122 ? -2.476 -8.126 6.230 1.00 98.69 122 ILE A CA 1
ATOM 941 C C . ILE A 1 122 ? -1.451 -9.129 6.729 1.00 98.69 122 ILE A C 1
ATOM 943 O O . ILE A 1 122 ? -0.251 -8.946 6.536 1.00 98.69 122 ILE A O 1
ATOM 947 N N . HIS A 1 123 ? -1.943 -10.174 7.387 1.00 98.44 123 HIS A N 1
ATOM 948 C CA . HIS A 1 123 ? -1.092 -11.139 8.059 1.00 98.44 123 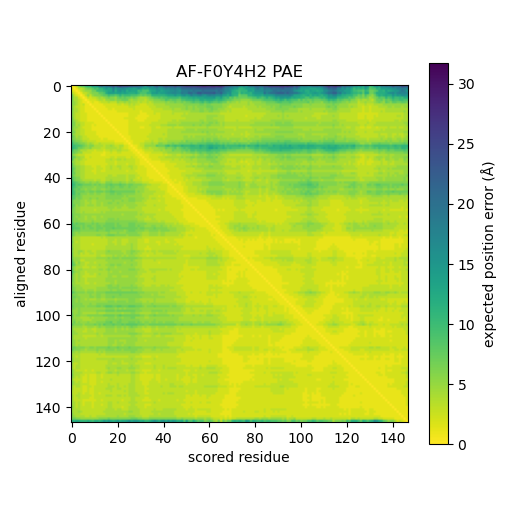HIS A CA 1
ATOM 949 C C . HIS A 1 123 ? -0.195 -11.886 7.066 1.00 98.44 123 HIS A C 1
ATOM 951 O O . HIS A 1 123 ? -0.682 -12.360 6.034 1.00 98.44 123 HIS A O 1
ATOM 957 N N . GLY A 1 124 ? 1.091 -12.026 7.378 1.00 97.25 124 GLY A N 1
ATOM 958 C CA . GLY A 1 124 ? 2.088 -12.710 6.558 1.00 97.25 124 GLY A CA 1
ATOM 959 C C . GLY A 1 124 ? 2.421 -11.996 5.245 1.00 97.25 124 GLY A C 1
ATOM 960 O O . GLY A 1 124 ? 2.888 -12.645 4.303 1.00 97.25 124 GLY A O 1
ATOM 961 N N . ALA A 1 125 ? 2.080 -10.711 5.115 1.00 97.88 125 ALA A N 1
ATOM 962 C CA . ALA A 1 125 ? 2.378 -9.905 3.934 1.00 97.88 125 ALA A CA 1
ATOM 963 C C . ALA A 1 125 ? 3.587 -9.002 4.178 1.00 97.88 125 ALA A C 1
ATOM 965 O O . ALA A 1 125 ? 3.704 -8.388 5.234 1.00 97.88 125 ALA A O 1
ATOM 966 N N . GLY A 1 126 ? 4.443 -8.866 3.166 1.00 96.44 126 GLY A N 1
ATOM 967 C CA . GLY A 1 126 ? 5.528 -7.882 3.173 1.00 96.44 126 GLY A CA 1
ATOM 968 C C . GLY A 1 126 ? 5.083 -6.521 2.626 1.00 96.44 126 GLY A C 1
ATOM 969 O O . GLY A 1 126 ? 3.888 -6.247 2.496 1.00 96.44 126 GLY A O 1
ATOM 970 N N . HIS A 1 127 ? 6.056 -5.702 2.210 1.00 96.38 127 HIS A N 1
ATOM 971 C CA . HIS A 1 127 ? 5.821 -4.358 1.661 1.00 96.38 127 HIS A CA 1
ATOM 972 C C . HIS A 1 127 ? 4.840 -4.359 0.473 1.00 96.38 127 HIS A C 1
ATOM 974 O O . HIS A 1 127 ? 3.911 -3.558 0.394 1.00 96.38 127 HIS A O 1
ATOM 980 N N . MET A 1 128 ? 4.998 -5.321 -0.442 1.00 95.62 128 MET A N 1
ATOM 981 C CA . MET A 1 128 ? 4.091 -5.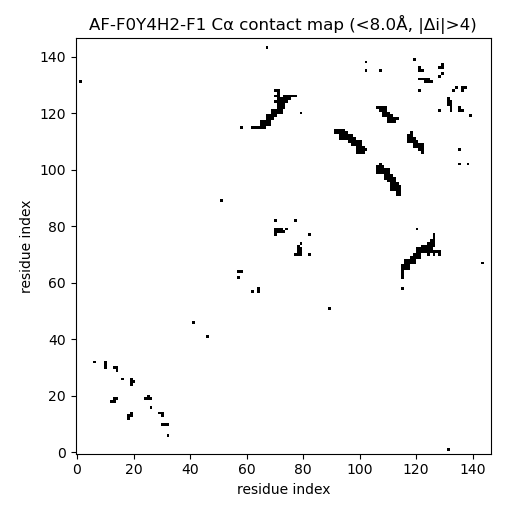530 -1.572 1.00 95.62 128 MET A CA 1
ATOM 982 C C . MET A 1 128 ? 2.996 -6.534 -1.191 1.00 95.62 128 MET A C 1
ATOM 984 O O . MET A 1 128 ? 3.039 -7.706 -1.581 1.00 95.62 128 MET A O 1
ATOM 988 N N . CYS A 1 129 ? 2.006 -6.088 -0.412 1.00 97.50 129 CYS A N 1
ATOM 989 C CA . CYS A 1 129 ? 0.947 -6.966 0.098 1.00 97.50 129 CYS A CA 1
ATOM 990 C C . CYS A 1 129 ? 0.210 -7.770 -0.993 1.00 97.50 129 CYS A C 1
ATOM 992 O O . CYS A 1 129 ? 0.093 -8.985 -0.832 1.00 97.50 129 CYS A O 1
ATOM 994 N N . PRO A 1 130 ? -0.204 -7.184 -2.140 1.00 96.62 130 PRO A N 1
ATOM 995 C CA . PRO A 1 130 ? -0.868 -7.956 -3.193 1.00 96.62 130 PRO A CA 1
ATOM 996 C C . PRO A 1 130 ? 0.009 -9.060 -3.796 1.00 96.62 130 PRO A C 1
ATOM 998 O O . PRO A 1 130 ? -0.514 -10.079 -4.236 1.00 96.62 130 PRO A O 1
ATOM 1001 N N . ALA A 1 131 ? 1.333 -8.876 -3.821 1.00 94.19 131 ALA A N 1
ATOM 1002 C CA . ALA A 1 131 ? 2.261 -9.859 -4.376 1.00 94.19 131 ALA A CA 1
ATOM 1003 C C . ALA A 1 131 ? 2.493 -11.041 -3.420 1.00 94.19 131 ALA A C 1
ATOM 1005 O O . ALA A 1 131 ? 2.668 -12.175 -3.862 1.00 94.19 131 ALA A O 1
ATOM 1006 N N . THR A 1 132 ? 2.485 -10.781 -2.110 1.00 94.94 132 THR A N 1
ATOM 1007 C CA . THR A 1 132 ? 2.802 -11.778 -1.072 1.00 94.94 132 THR A CA 1
ATOM 1008 C C . THR A 1 132 ? 1.561 -12.457 -0.492 1.00 94.94 132 THR A C 1
ATOM 1010 O O . THR A 1 132 ? 1.590 -13.654 -0.219 1.00 94.94 132 THR A O 1
ATOM 1013 N N . GLN A 1 133 ? 0.450 -11.729 -0.362 1.00 97.25 133 GLN A N 1
ATOM 1014 C CA . GLN A 1 133 ? -0.835 -12.211 0.155 1.00 97.25 133 GLN A CA 1
ATOM 1015 C C . GLN A 1 133 ? -2.006 -11.711 -0.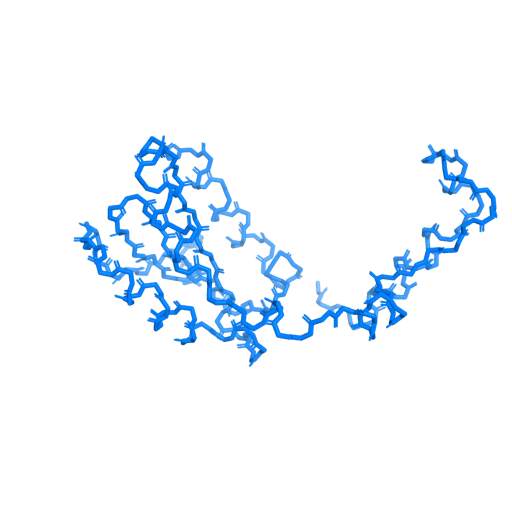720 1.00 97.25 133 GLN A C 1
ATOM 1017 O O . GLN A 1 133 ? -2.828 -10.905 -0.266 1.00 97.25 133 GLN A O 1
ATOM 1022 N N . PRO A 1 134 ? -2.128 -12.174 -1.980 1.00 96.94 134 PRO A N 1
ATOM 1023 C CA . PRO A 1 134 ? -3.104 -11.649 -2.941 1.00 96.94 134 PRO A CA 1
ATOM 1024 C C . PRO A 1 134 ? -4.558 -11.786 -2.474 1.00 96.94 134 PRO A C 1
ATOM 1026 O O . PRO A 1 134 ? -5.317 -10.824 -2.549 1.00 96.94 134 PRO A O 1
ATOM 1029 N N . ALA A 1 135 ? -4.950 -12.953 -1.949 1.00 97.94 135 ALA A N 1
ATOM 1030 C CA . ALA A 1 135 ? -6.329 -13.201 -1.519 1.00 97.94 135 ALA A CA 1
ATOM 1031 C C . ALA A 1 135 ? -6.741 -12.316 -0.329 1.00 97.94 135 ALA A C 1
ATOM 1033 O O . ALA A 1 135 ? -7.813 -11.715 -0.348 1.00 97.94 135 ALA A O 1
ATOM 1034 N N . ARG A 1 136 ? -5.861 -12.183 0.675 1.00 98.25 136 ARG A N 1
ATOM 1035 C CA . ARG A 1 136 ? -6.095 -11.338 1.859 1.00 98.25 136 ARG A CA 1
ATOM 1036 C C . ARG A 1 136 ? -6.137 -9.858 1.480 1.00 98.25 136 ARG A C 1
ATOM 1038 O O . ARG A 1 136 ? -7.035 -9.140 1.902 1.00 98.25 136 ARG A O 1
ATOM 1045 N N . THR A 1 137 ? -5.221 -9.420 0.616 1.00 98.25 137 THR A N 1
ATOM 1046 C CA . THR A 1 137 ? -5.194 -8.029 0.139 1.00 98.25 137 THR A CA 1
ATOM 1047 C C . THR A 1 137 ? -6.427 -7.690 -0.701 1.00 98.25 137 THR A C 1
ATOM 1049 O O . THR A 1 137 ? -6.993 -6.606 -0.566 1.00 98.25 137 THR A O 1
ATOM 1052 N N . PHE A 1 138 ? -6.890 -8.624 -1.537 1.00 98.31 138 PHE A N 1
ATOM 1053 C CA . PHE A 1 138 ? -8.122 -8.448 -2.302 1.00 98.31 138 PHE A CA 1
ATOM 1054 C C . PHE A 1 138 ? -9.362 -8.376 -1.401 1.00 98.31 138 PHE A C 1
ATOM 1056 O O . PHE A 1 138 ? -10.253 -7.571 -1.666 1.00 98.31 138 PHE A O 1
ATOM 1063 N N . ASP A 1 139 ? -9.415 -9.161 -0.320 1.00 97.88 139 ASP A N 1
ATOM 1064 C CA . ASP A 1 139 ? -10.503 -9.075 0.659 1.00 97.88 139 ASP A CA 1
ATOM 1065 C C . ASP A 1 139 ? -10.566 -7.698 1.342 1.00 97.88 139 ASP A C 1
ATOM 1067 O O . ASP A 1 139 ? -11.646 -7.108 1.422 1.00 97.88 139 ASP A O 1
ATOM 1071 N N . VAL A 1 140 ? -9.414 -7.145 1.742 1.00 98.19 140 VAL A N 1
ATOM 1072 C CA . VAL A 1 140 ? -9.313 -5.781 2.294 1.00 98.19 140 VAL A CA 1
ATOM 1073 C C . VAL A 1 140 ? -9.819 -4.740 1.289 1.00 98.19 140 VAL A C 1
ATOM 1075 O O . VAL A 1 140 ? -10.674 -3.921 1.632 1.00 98.19 140 VAL A O 1
ATOM 1078 N N . LEU A 1 141 ? -9.366 -4.801 0.029 1.00 98.06 141 LEU A N 1
ATOM 1079 C CA . LEU A 1 141 ? -9.819 -3.883 -1.023 1.00 98.06 141 LEU A CA 1
ATOM 1080 C C . LEU A 1 141 ? -11.333 -3.984 -1.255 1.00 98.06 141 LEU A C 1
ATOM 1082 O O . LEU A 1 141 ? -12.024 -2.969 -1.335 1.00 98.06 141 LEU A O 1
ATOM 1086 N N . ARG A 1 142 ? -11.863 -5.207 -1.348 1.00 97.62 142 ARG A N 1
ATOM 1087 C CA . ARG A 1 142 ? -13.293 -5.452 -1.556 1.00 97.62 142 ARG A CA 1
ATOM 1088 C C . ARG A 1 142 ? -14.127 -4.898 -0.403 1.00 97.62 142 ARG A C 1
ATOM 1090 O O . ARG A 1 142 ? -15.155 -4.276 -0.654 1.00 97.62 142 ARG A O 1
ATOM 1097 N N . ALA A 1 143 ? -13.687 -5.106 0.837 1.00 95.94 143 ALA A N 1
ATOM 1098 C CA . ALA A 1 143 ? -14.368 -4.583 2.016 1.00 95.94 143 ALA A CA 1
ATOM 1099 C C . ALA A 1 143 ? -14.373 -3.047 2.038 1.00 95.94 143 ALA A C 1
ATOM 1101 O O . ALA A 1 143 ? -15.406 -2.450 2.322 1.00 95.94 143 ALA A O 1
ATOM 1102 N N . PHE A 1 144 ? -13.259 -2.407 1.669 1.00 97.25 144 PHE A N 1
ATOM 1103 C CA . PHE A 1 144 ? -13.181 -0.948 1.578 1.00 97.25 144 PHE A CA 1
ATOM 1104 C C . PHE A 1 144 ? -14.148 -0.371 0.539 1.00 97.25 144 PHE A C 1
ATOM 1106 O O . PHE A 1 144 ? -14.896 0.556 0.844 1.00 97.25 144 PHE A O 1
ATOM 1113 N N . LEU A 1 145 ? -14.189 -0.951 -0.664 1.00 97.00 145 LEU A N 1
ATOM 1114 C CA . LEU A 1 145 ? -15.074 -0.491 -1.741 1.00 97.00 145 LEU A CA 1
ATOM 1115 C C . LEU A 1 145 ? -16.567 -0.700 -1.440 1.00 97.00 145 LEU A C 1
ATOM 1117 O O . LEU A 1 145 ? -17.401 -0.012 -2.022 1.00 97.00 145 LEU A O 1
ATOM 1121 N N . ALA A 1 146 ? -16.901 -1.646 -0.561 1.00 94.56 146 ALA A N 1
ATOM 1122 C CA . ALA A 1 146 ? -18.272 -1.935 -0.145 1.00 94.56 146 ALA A CA 1
ATOM 1123 C C . ALA A 1 146 ? -18.716 -1.171 1.119 1.00 94.56 146 ALA A C 1
ATOM 1125 O O . ALA A 1 146 ? -19.887 -1.264 1.491 1.00 94.56 146 ALA A O 1
ATOM 1126 N N . SER A 1 147 ? -17.791 -0.475 1.793 1.00 85.25 147 SER A N 1
ATOM 1127 C CA . SER A 1 147 ? -18.068 0.307 3.008 1.00 85.25 147 SER A CA 1
ATOM 1128 C C . SER A 1 147 ? -18.838 1.582 2.724 1.00 85.25 147 SER A C 1
ATOM 1130 O O . SER A 1 147 ? -18.881 2.023 1.551 1.00 85.25 147 SER A O 1
#

InterPro domains:
  IPR001563 Peptidase S10, serine carboxypeptidase [PF00450] (2-146)
  IPR001563 Peptidase S10, serine carboxypeptidase [PTHR11802] (3-134)
  IPR029058 Alpha/Beta hydrolase fold [G3DSA:3.40.50.1820] (1-147)
  IPR029058 Alpha/Beta hydrolase fold [SSF53474] (3-146)

Foldseek 3Di:
DADPPPQVVVQVQCQPPVNCVVVVHDPPDHDHPDDVVVVVPDDVVVVPDDCLVVVVVCCVPPLVAAAEDEEECPEPPCHPVVVVVSVVVNVFAWPADWDFDDDPNDGQWIWTDTRRYIYTYGYQAYPPRCSRPVVSVVVVVVVSVVD

Organism: Aureococcus anophagefferens (NCBI:txid44056)

pLDDT: mean 95.03, std 5.42, range [56.97, 98.69]

Solvent-accessible surface area (backbone atoms only — not comparable to full-atom values): 8700 Å² total; per-residue (Å²): 132,90,64,88,69,57,63,58,58,52,42,53,51,59,56,32,68,68,50,24,56,74,72,70,49,63,91,87,66,80,67,64,97,72,56,67,70,59,61,72,68,50,60,61,77,65,73,69,54,76,61,63,68,58,54,54,48,44,52,75,76,42,67,86,53,81,44,78,48,75,33,18,64,63,19,81,88,76,24,41,68,57,54,49,57,55,57,63,68,67,69,59,55,75,76,40,75,82,38,82,38,68,54,95,90,36,83,32,26,37,37,32,31,35,67,62,35,37,43,36,41,32,52,80,4,30,83,57,29,60,80,63,28,44,72,53,42,48,49,54,53,52,52,60,74,71,102

Sequence (147 aa):
AYEPCASDYGAAYLNDPKVRAAIHVSSNATWGECSDAVSAAYNFTDAARPMMPVYDEIYARAPHLKVLVYSGDDDSICATMGSQKWIWSLGREVLDEWAPRLLDGQLAGYTVKFEGLTFETIHGAGHMCPATQPARTFDVLRAFLAS

Radius of gyration: 19.02 Å; Cα contacts (8 Å, |Δi|>4): 170; chains: 1; bounding box: 37×39×48 Å

Mean predicted aligned error: 3.83 Å

Secondary structure (DSSP, 8-state):
---TTHHHHHHHHHH-HHHHHHTT--TT----SS-HHHHHHS-HHHHTS-SHHHHHHHHHH-TT--EEEEEETT-SSS-HHHHHHHHHHT-PPEEEEEEEEEETTEEEEEEEEETTEEEEEETT--SSHHHHSHHHHHHHHHHHHH-

Nearest PDB structures (foldseek):
  1bcs-assembly1_B  TM=9.329E-01  e=2.771E-15  Triticum aestivum
  1gxs-assembly1_D  TM=9.268E-01  e=7.986E-14  Sorghum bicolor
  4az0-assembly1_B-2  TM=9.106E-01  e=8.386E-12  Homo sapiens
  1ivy-assembly1_B  TM=9.117E-01  e=7.930E-09  Homo sapiens
  6wia-assembly1_A-2  TM=9.037E-01  e=9.024E-09  Homo sapiens

=== Feature glossary ===
Reading guide. The protein is described through the following features:

Foldseek 3Di. A 3Di character summarizes, for each residue, the relative orientation of the Cα frame of its nearest spatial neighbor. Because it encodes fold topology rather than chemistry, 3Di alignments detect remote structural similarity that sequence alignment misses.

Contact-map, Ramachandran, and PAE plots. Plot images: a contact map (which residues are close in 3D, as an N×N binary image), a Ramachandran scatter (backbone torsion angles, revealing secondary-structure composition at a glance), and — for AlphaFold structures — a PAE heatmap (pairwise prediction confidence).

Radius of gyration, Cα contacts, bounding box. Radius of gyration (Rg) is the root-mean-square distance of Cα atoms from their centroid — a single number for overall size and compactness. A globular domain of N residues has Rg ≈ 2.2·N^0.38 Å; an extended or disordered chain has a much larger Rg. The Cα contact count is the number of residue pairs whose Cα atoms are within 8 Å and are more than four positions apart in sequence — a standard proxy for tertiary packing density. The bounding box is the smallest axis-aligned box enclosing all Cα atoms.

Secondary structure (8-state, DSSP). Eight-state secondary structure (DSSP): H is the canonical α-helix, G the tighter 3₁₀-helix, I the wider π-helix; E/B are β-structure, T and S are turns and bends, and '-' is everything else. DSSP derives these from the pattern of main-chain N–H···O=C hydrogen bonds, not from the sequence.

B-factor. B-factor (Debye–Waller factor) reflects atomic displacement in the crystal lattic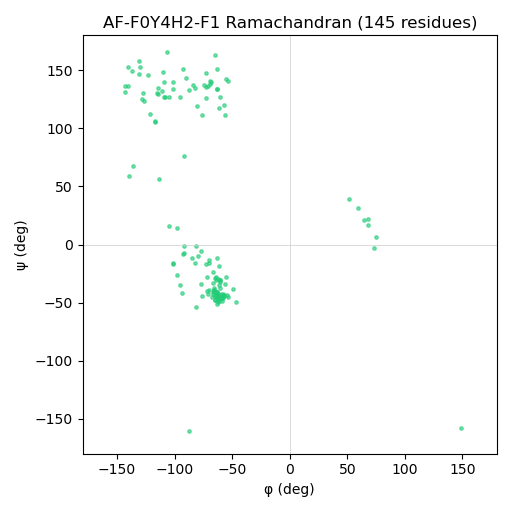e. It is an experimental observable (units Å²), not a prediction; low values mean the atom is pinned down, high values mean it moves or is heterogeneous across the crystal.

pLDDT. pLDDT is the predicted lDDT-Cα score: AlphaFold's confidence that the local environment of each residue (all inte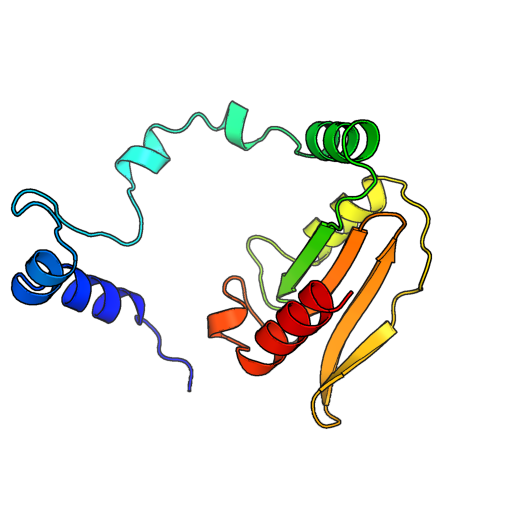r-atomic distances within 15 Å) is correctly placed. It is a per-residue number between 0 and 100, with higher meaning more reliable.

Nearest PDB structures. Nearest PDB neighbors are the top structural matches found by Foldseek when searching this structure against the entire Protein Data Bank. Each hit reports a TM-score (0 to 1; >0.5 almost always implies the same fold) and an E-value. These are *structural* homologs — they may share no detectable sequence similarity.

Solvent-accessible surface area. Accessible surface area quantifies burial. A residue with SASA near zero is packed into the hydrophobic core; one with SASA >100 Å² sits on the surface. Computed here via the Shrake–Rupley numerical algorithm with a 1.4 Å probe.

Rendered structure images. Structure images are PyMOL renders from six orthogonal camera directions. Cartoon representation draws helices as coils and strands as arrows; sticks shows the backbone as bonds; surface shows the solvent-excluded envelope. Rainbow coloring maps sequence position to hue (blue→red, N→C); chain coloring assigns a distinct color per polypeptide.

Backbone torsions (φ/ψ). φ (phi) and ψ (psi) are the two rotatable backbone dihedrals per residue: φ is the C(i-1)–N–Cα–C torsion, ψ is the N–Cα–C–N(i+1) torsion, both in degrees on (−180°, 180°]. α-helical residues cluster near (−60°, −45°); β-strand residues near (−120°, +130°). A Ramachandran plot is simply a scatter of (φ, ψ) for every residue.

Predicted aligned error. Predicted Aligned Error (PAE) is an AlphaFold confidence matrix: entry (i, j) is the expected error in the position of residue j, in ångströms, when the prediction is superimposed on the true structure at residue i. Low PAE within a block of residues means that block is internally rigid and well-predicted; high PAE between two blocks means their relative placement is uncertain even if each block individually is confident.

mmCIF coordinates. Structure coordinates are given as an mmCIF _atom_site loop: one row per atom with element, residue name, chain id, sequence number, and x/y/z position in Å. Only the four main-chain atoms per residue are included here; side chains are omitted to keep the record compact.

InterPro / GO / CATH / organism. Database cross-references. InterPro integrates a dozen domain/family signature databases into unified entries with residue-range hits. GO terms attac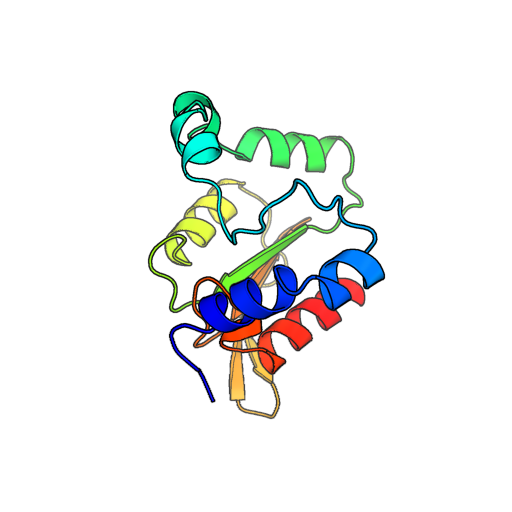h function/process/location labels with evidence codes. CATH codes position the fold in a four-level structural taxonomy. Organism is the NCBI-taxonomy species name.

Secondary structure (3-state, P-SEA). SS3 is a coarse helix/strand/coil call (letters a/b/c) made by the P-SEA algorithm from inter-Cα distances and dihedrals. It is less detailed than DSSP but needs only Cα positions.

Sequence. Sequence gives the chain of amino acids in standard one-letter code (A=alanine, C=cysteine, …, Y=tyrosine), read N→C. It is the only feature that is directly encoded by the gene; all structural features are derived from the folded form of this sequence.